Protein AF-A0A931R9S1-F1 (afdb_monomer)

Structure (mmCIF, N/CA/C/O backbone):
data_AF-A0A931R9S1-F1
#
_entry.id   AF-A0A931R9S1-F1
#
loop_
_atom_site.group_PDB
_atom_site.id
_atom_site.type_symbol
_atom_site.label_atom_id
_atom_site.label_alt_id
_atom_site.label_comp_id
_atom_site.label_asym_id
_atom_site.label_entity_id
_atom_site.label_seq_id
_atom_site.pdbx_PDB_ins_code
_atom_site.Cartn_x
_atom_site.Cartn_y
_atom_site.Cartn_z
_atom_site.occupancy
_atom_site.B_iso_or_equiv
_atom_site.auth_seq_id
_atom_site.auth_comp_id
_atom_site.auth_asym_id
_atom_site.auth_atom_id
_atom_site.pdbx_PDB_model_num
ATOM 1 N N . MET A 1 1 ? -2.762 -2.723 21.947 1.00 54.59 1 MET A N 1
ATOM 2 C CA . MET A 1 1 ? -2.946 -3.369 20.630 1.00 54.59 1 MET A CA 1
ATOM 3 C C . MET A 1 1 ? -2.047 -4.594 20.622 1.00 54.59 1 MET A C 1
ATOM 5 O O . MET A 1 1 ? -0.911 -4.440 21.061 1.00 54.59 1 MET A O 1
ATOM 9 N N . PRO A 1 2 ? -2.537 -5.799 20.281 1.00 57.56 2 PRO A N 1
ATOM 10 C CA . PRO A 1 2 ? -1.666 -6.970 20.204 1.00 57.56 2 PRO A CA 1
ATOM 11 C C . PRO A 1 2 ? -0.564 -6.730 19.159 1.00 57.56 2 PRO A C 1
ATOM 13 O O . PRO A 1 2 ? -0.778 -5.928 18.246 1.00 57.56 2 PRO A O 1
ATOM 16 N N . PRO A 1 3 ? 0.604 -7.380 19.293 1.00 67.50 3 PRO A N 1
ATOM 17 C CA . PRO A 1 3 ? 1.693 -7.217 18.340 1.00 67.50 3 PRO A CA 1
ATOM 18 C C . PRO A 1 3 ? 1.225 -7.655 16.951 1.00 67.50 3 PRO A C 1
ATOM 20 O O . PRO A 1 3 ? 0.772 -8.786 16.766 1.00 67.50 3 PRO A O 1
ATOM 23 N N . THR A 1 4 ? 1.307 -6.751 15.980 1.00 80.69 4 THR A N 1
ATOM 24 C CA . THR A 1 4 ? 1.056 -7.076 14.579 1.00 80.69 4 THR A CA 1
ATOM 25 C C . THR A 1 4 ? 2.342 -7.601 13.958 1.00 80.69 4 THR A C 1
ATOM 27 O O . THR A 1 4 ? 3.441 -7.115 14.226 1.00 80.69 4 THR A O 1
ATOM 30 N N . THR A 1 5 ? 2.226 -8.662 13.162 1.00 93.19 5 THR A N 1
ATOM 31 C CA . THR A 1 5 ? 3.373 -9.174 12.408 1.00 93.19 5 THR A CA 1
ATOM 32 C C . THR A 1 5 ? 3.547 -8.355 11.134 1.00 93.19 5 THR A C 1
ATOM 34 O O . THR A 1 5 ? 2.567 -7.836 10.595 1.00 93.19 5 THR A O 1
ATOM 37 N N . CYS A 1 6 ? 4.764 -8.312 10.585 1.00 93.44 6 CYS A N 1
ATOM 38 C CA . CYS A 1 6 ? 5.002 -7.683 9.283 1.00 93.44 6 CYS A CA 1
ATOM 39 C C . CYS A 1 6 ? 4.060 -8.232 8.196 1.00 93.44 6 CYS A C 1
ATOM 41 O O . CYS A 1 6 ? 3.564 -7.475 7.369 1.00 93.44 6 CYS A O 1
ATOM 43 N N . ALA A 1 7 ? 3.770 -9.538 8.219 1.00 93.50 7 ALA A N 1
ATOM 44 C CA . ALA A 1 7 ? 2.855 -10.166 7.268 1.00 93.50 7 ALA A CA 1
ATOM 45 C C . ALA A 1 7 ? 1.424 -9.611 7.377 1.00 93.50 7 ALA A C 1
ATOM 47 O O . ALA A 1 7 ? 0.779 -9.371 6.358 1.00 93.50 7 ALA A O 1
ATOM 48 N N . THR A 1 8 ? 0.941 -9.365 8.597 1.00 93.62 8 TH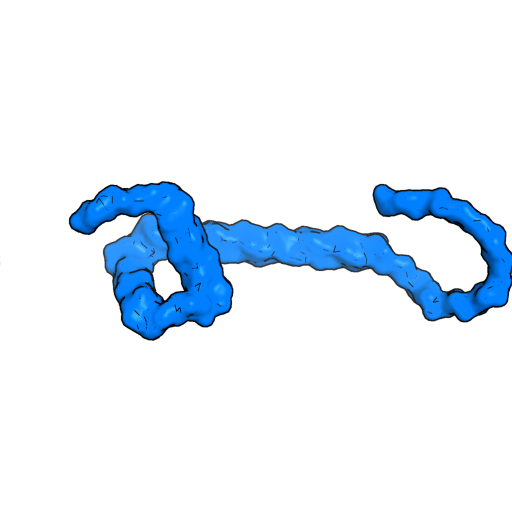R A N 1
ATOM 49 C CA . THR A 1 8 ? -0.390 -8.791 8.843 1.00 93.62 8 THR A CA 1
ATOM 50 C C . THR A 1 8 ? -0.500 -7.369 8.293 1.00 93.62 8 THR A C 1
ATOM 52 O O . THR A 1 8 ? -1.482 -7.045 7.628 1.00 93.62 8 THR A O 1
ATOM 55 N N . GLU A 1 9 ? 0.520 -6.539 8.515 1.00 92.75 9 GLU A N 1
ATOM 56 C CA . GLU A 1 9 ? 0.547 -5.157 8.016 1.00 92.75 9 GLU A CA 1
ATOM 57 C C . GLU A 1 9 ? 0.610 -5.104 6.485 1.00 92.75 9 GLU A C 1
ATOM 59 O O . GLU A 1 9 ? -0.142 -4.373 5.840 1.00 92.75 9 GLU A O 1
ATOM 64 N N . VAL A 1 10 ? 1.459 -5.937 5.873 1.00 93.12 10 VAL A N 1
ATOM 65 C CA . VAL A 1 10 ? 1.558 -6.020 4.408 1.00 93.12 10 VAL A CA 1
ATOM 66 C C . VAL A 1 10 ? 0.236 -6.485 3.790 1.00 93.12 10 VAL A C 1
ATOM 68 O O . VAL A 1 10 ? -0.174 -5.941 2.763 1.00 93.12 10 VAL A O 1
ATOM 71 N N . ALA A 1 11 ? -0.462 -7.437 4.418 1.00 95.44 11 ALA A N 1
ATOM 72 C CA . ALA A 1 11 ? -1.776 -7.884 3.959 1.00 95.44 11 ALA A CA 1
ATOM 73 C C . ALA A 1 11 ? -2.819 -6.754 4.009 1.00 95.44 11 ALA A C 1
ATOM 75 O O . ALA A 1 11 ? -3.507 -6.523 3.014 1.00 95.44 11 ALA A O 1
ATOM 76 N N . LEU A 1 12 ? -2.875 -5.993 5.110 1.00 96.06 12 LEU A N 1
ATOM 77 C CA . LEU A 1 12 ? -3.773 -4.841 5.258 1.00 96.06 12 LEU A CA 1
ATOM 78 C C . LEU A 1 12 ? -3.553 -3.804 4.149 1.00 96.06 12 LEU A C 1
ATOM 80 O O . LEU A 1 12 ? -4.508 -3.336 3.527 1.00 96.06 12 LEU A O 1
ATOM 84 N N . ILE A 1 13 ? -2.292 -3.464 3.873 1.00 96.38 13 ILE A N 1
ATOM 85 C CA . ILE A 1 13 ? -1.932 -2.501 2.825 1.00 96.38 13 ILE A CA 1
ATOM 86 C C . ILE A 1 13 ? -2.284 -3.052 1.440 1.00 96.38 13 ILE A C 1
ATOM 88 O O . ILE A 1 13 ? -2.827 -2.323 0.609 1.00 96.38 13 ILE A O 1
ATOM 92 N N . GLY A 1 14 ? -2.026 -4.338 1.193 1.00 96.12 14 GLY A N 1
ATOM 93 C CA . GLY A 1 14 ? -2.401 -5.012 -0.048 1.00 96.12 14 GLY A CA 1
ATOM 94 C C . GLY A 1 14 ? -3.910 -4.980 -0.303 1.00 96.12 14 GLY A C 1
ATOM 95 O O . GLY A 1 14 ? -4.340 -4.636 -1.406 1.00 96.12 14 GLY A O 1
ATOM 96 N N . ASP A 1 15 ? -4.717 -5.277 0.715 1.00 97.88 15 ASP A N 1
ATOM 97 C CA . ASP A 1 15 ? -6.177 -5.215 0.630 1.00 97.88 15 ASP A CA 1
ATOM 98 C C . ASP A 1 15 ? -6.693 -3.783 0.475 1.00 97.88 15 ASP A C 1
ATOM 100 O O . ASP A 1 15 ? -7.615 -3.553 -0.310 1.00 97.88 15 ASP A O 1
ATOM 104 N N . TYR A 1 16 ? -6.083 -2.806 1.155 1.00 97.75 16 TYR A N 1
ATOM 105 C CA . TYR A 1 16 ? -6.414 -1.390 0.982 1.00 97.75 16 TYR A CA 1
ATOM 106 C C . TYR A 1 16 ? -6.204 -0.940 -0.469 1.00 97.75 16 TYR A C 1
ATOM 108 O O . TYR A 1 16 ? -7.092 -0.348 -1.082 1.00 97.75 16 TYR A O 1
ATOM 116 N N . LEU A 1 17 ? -5.044 -1.259 -1.049 1.00 96.38 17 LEU A N 1
ATOM 117 C CA . LEU A 1 17 ? -4.688 -0.868 -2.417 1.00 96.38 17 LEU A CA 1
ATOM 118 C C . LEU A 1 17 ? -5.516 -1.582 -3.485 1.00 96.38 17 LEU A C 1
ATOM 120 O O . LEU A 1 17 ? -5.660 -1.064 -4.592 1.00 96.38 17 LEU A O 1
ATOM 124 N N . ALA A 1 18 ? -6.048 -2.757 -3.160 1.00 96.06 18 ALA A N 1
ATOM 125 C CA . ALA A 1 18 ? -6.954 -3.509 -4.014 1.00 96.06 18 ALA A CA 1
ATOM 126 C C . ALA A 1 18 ? -8.438 -3.187 -3.768 1.00 96.06 18 ALA A C 1
ATOM 128 O O . ALA A 1 18 ? -9.294 -3.838 -4.362 1.00 96.06 18 ALA A O 1
ATOM 129 N N . SER A 1 19 ? -8.750 -2.226 -2.889 1.00 96.69 19 SER A N 1
ATOM 130 C CA . SER A 1 19 ? -10.122 -1.877 -2.495 1.00 96.69 19 SER A CA 1
ATOM 131 C C . SER A 1 19 ? -10.933 -3.074 -1.971 1.00 96.69 19 SER A C 1
ATOM 133 O O . SER A 1 19 ? -12.129 -3.179 -2.226 1.00 96.69 19 SER A O 1
ATOM 135 N N . ARG A 1 20 ? -10.284 -3.984 -1.229 1.00 98.12 20 ARG A N 1
ATOM 136 C CA . ARG A 1 20 ? -10.887 -5.210 -0.665 1.00 98.12 20 ARG A CA 1
ATOM 137 C C . ARG A 1 20 ? -11.189 -5.140 0.832 1.00 98.12 20 ARG A C 1
ATOM 139 O O . ARG A 1 20 ? -11.675 -6.112 1.404 1.00 98.12 20 ARG A O 1
ATOM 146 N N . LEU A 1 21 ? -10.895 -4.021 1.491 1.00 97.62 21 LEU A N 1
ATOM 147 C CA . LEU A 1 21 ? -11.195 -3.870 2.913 1.00 97.62 21 LEU A CA 1
ATOM 148 C C . LEU A 1 21 ? -12.697 -3.736 3.160 1.00 97.62 21 LEU A C 1
ATOM 150 O O . LEU A 1 21 ? -13.404 -3.039 2.437 1.00 97.62 21 LEU A O 1
ATOM 154 N N . SER A 1 22 ? -13.169 -4.338 4.253 1.00 97.62 22 SER A N 1
ATOM 155 C CA . SER A 1 22 ? -14.504 -4.034 4.774 1.00 97.62 22 SER A CA 1
ATOM 156 C C . SER A 1 22 ? -14.595 -2.566 5.204 1.00 97.62 22 SER A C 1
ATOM 158 O O . SER A 1 22 ? -13.607 -1.984 5.660 1.00 97.62 22 SER A O 1
ATOM 160 N N . SER A 1 23 ? -15.791 -1.973 5.145 1.00 97.62 23 SER A N 1
ATOM 161 C CA . SER A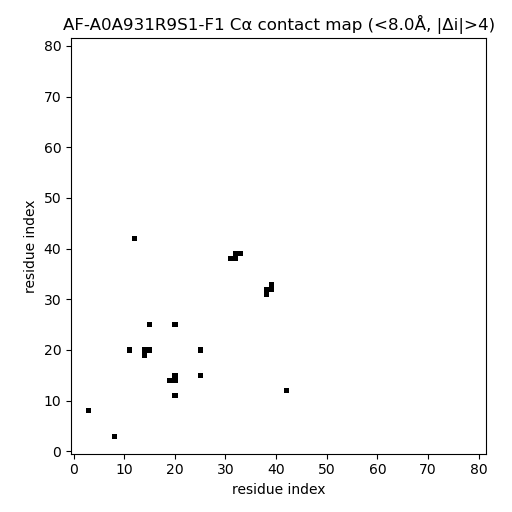 1 23 ? -16.005 -0.551 5.462 1.00 97.62 23 SER A CA 1
ATOM 162 C C . SER A 1 23 ? -15.499 -0.158 6.853 1.00 97.62 23 SER A C 1
ATOM 164 O O . SER A 1 23 ? -14.950 0.925 7.039 1.00 97.62 23 SER A O 1
ATOM 166 N N . ARG A 1 24 ? -15.630 -1.057 7.840 1.00 97.44 24 ARG A N 1
ATOM 167 C CA . ARG A 1 24 ? -15.124 -0.832 9.202 1.00 97.44 24 ARG A CA 1
ATOM 168 C C . ARG A 1 24 ? -13.603 -0.672 9.221 1.00 97.44 24 ARG A C 1
ATOM 170 O O . ARG A 1 24 ? -13.097 0.238 9.872 1.00 97.44 24 ARG A O 1
ATOM 177 N N . VAL A 1 25 ? -12.890 -1.566 8.537 1.00 96.81 25 VAL A N 1
ATOM 178 C CA . VAL A 1 25 ? -11.421 -1.564 8.513 1.00 96.81 25 VAL A CA 1
ATOM 179 C C . VAL A 1 25 ? -10.907 -0.412 7.657 1.00 96.81 25 VAL A C 1
ATOM 181 O O . VAL A 1 25 ? -9.977 0.271 8.071 1.00 96.81 25 VAL A O 1
ATOM 184 N N . LEU A 1 26 ? -1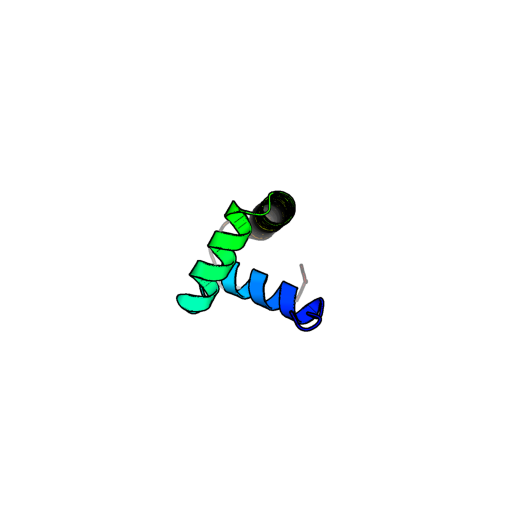1.563 -0.133 6.527 1.00 98.12 26 LEU A N 1
ATOM 185 C CA . LEU A 1 26 ? -11.251 1.010 5.673 1.00 98.12 26 LEU A CA 1
ATOM 186 C C . LEU A 1 26 ? -11.320 2.326 6.456 1.00 98.12 26 LEU A C 1
ATOM 188 O O . LEU A 1 26 ? -10.336 3.057 6.496 1.00 98.12 26 LEU A O 1
ATOM 192 N N . ASN A 1 27 ? -12.431 2.586 7.152 1.00 98.12 27 ASN A N 1
ATOM 193 C CA . ASN A 1 27 ? -12.604 3.815 7.930 1.00 98.12 27 ASN A CA 1
ATOM 194 C C . ASN A 1 27 ? -11.549 3.961 9.038 1.00 98.12 27 ASN A C 1
ATOM 196 O O . ASN A 1 27 ? -11.027 5.054 9.260 1.00 98.12 27 ASN A O 1
ATOM 200 N N . ALA A 1 28 ? -11.223 2.869 9.736 1.00 97.31 28 ALA A N 1
ATOM 201 C CA . ALA A 1 28 ? -10.195 2.883 10.775 1.00 97.31 28 ALA A CA 1
ATOM 202 C C . ALA A 1 28 ? -8.800 3.156 10.192 1.00 97.31 28 ALA A C 1
ATOM 204 O O . ALA A 1 28 ? -8.046 3.957 10.745 1.00 97.31 28 ALA A O 1
ATOM 205 N N . PHE A 1 29 ? -8.475 2.528 9.062 1.00 97.31 29 PHE A N 1
ATOM 206 C CA . PHE A 1 29 ? -7.191 2.704 8.400 1.00 97.31 29 PHE A CA 1
ATOM 207 C C . PHE A 1 29 ? -7.046 4.112 7.811 1.00 97.31 29 PHE A C 1
ATOM 209 O O . PHE A 1 29 ? -6.031 4.763 8.022 1.00 97.31 29 PHE A O 1
ATOM 216 N N . GLU A 1 30 ? -8.081 4.646 7.163 1.00 98.00 30 GLU A N 1
ATOM 217 C CA . GLU A 1 30 ? -8.073 6.023 6.660 1.00 98.00 30 GLU A CA 1
ATOM 218 C C . GLU A 1 30 ? -7.970 7.060 7.774 1.00 98.00 30 GLU A C 1
ATOM 220 O O . GLU A 1 30 ? -7.280 8.065 7.610 1.00 98.00 30 GLU A O 1
ATOM 225 N N . LYS A 1 31 ? -8.619 6.821 8.920 1.00 98.19 31 LYS A N 1
ATOM 226 C CA . LYS A 1 31 ? -8.4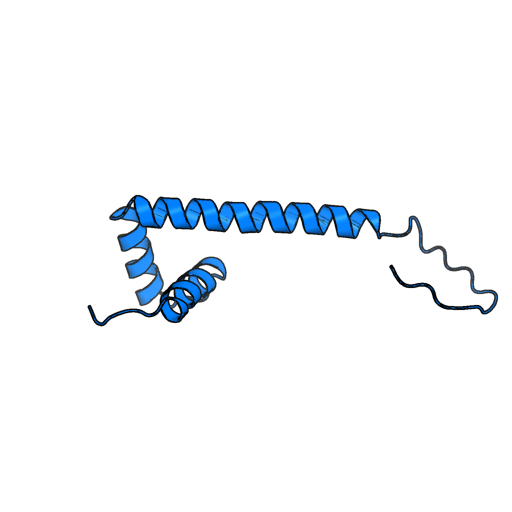29 7.660 10.104 1.00 98.19 31 LYS A CA 1
ATOM 227 C C . LYS A 1 31 ? -6.965 7.640 10.551 1.00 98.19 31 LYS A C 1
ATOM 229 O O . LYS A 1 31 ? -6.370 8.698 10.710 1.00 98.19 31 LYS A O 1
ATOM 234 N N . HIS A 1 32 ? -6.361 6.460 10.664 1.00 96.50 32 HIS A N 1
ATOM 235 C CA . HIS A 1 32 ? -4.948 6.341 11.018 1.00 96.50 32 HIS A CA 1
ATOM 236 C C . HIS A 1 32 ? -4.027 7.072 10.026 1.00 96.50 32 HIS A C 1
ATOM 238 O O . HIS A 1 32 ? -3.121 7.780 10.448 1.00 96.50 32 HIS A O 1
ATOM 244 N N . LEU A 1 33 ? -4.283 6.971 8.718 1.00 97.62 33 LEU A N 1
ATOM 245 C CA . LEU A 1 33 ? -3.508 7.692 7.702 1.00 97.62 33 LEU A CA 1
ATOM 246 C C . LEU A 1 33 ? -3.646 9.220 7.804 1.00 97.62 33 LEU A C 1
ATOM 248 O O . LEU A 1 33 ? -2.728 9.931 7.404 1.00 97.62 33 LEU A O 1
ATOM 252 N N . LYS A 1 34 ? -4.770 9.735 8.317 1.00 98.00 34 LYS A N 1
ATOM 253 C CA . LYS A 1 34 ? -4.937 11.171 8.608 1.00 98.00 34 LYS A CA 1
ATOM 254 C C . LYS A 1 34 ? -4.159 11.587 9.855 1.00 98.00 34 LYS A C 1
ATOM 256 O O . LYS A 1 34 ? -3.580 12.668 9.868 1.00 98.00 34 LYS A O 1
ATOM 261 N N . ASP A 1 35 ? -4.128 10.718 10.860 1.00 98.19 35 ASP A N 1
ATOM 262 C CA . ASP A 1 35 ? -3.543 11.006 12.172 1.00 98.19 35 ASP A CA 1
ATOM 263 C C . ASP A 1 35 ? -2.028 10.697 12.240 1.00 98.19 35 ASP A C 1
ATOM 265 O O . ASP A 1 35 ? -1.344 11.173 13.144 1.00 98.19 35 ASP A O 1
ATOM 269 N N . CYS A 1 36 ? -1.479 9.915 11.298 1.00 98.19 36 CYS A N 1
ATOM 270 C CA . CYS A 1 36 ? -0.080 9.477 11.294 1.00 98.19 36 CYS A CA 1
ATOM 271 C C . CYS A 1 36 ? 0.644 9.811 9.968 1.00 98.19 36 CYS A C 1
ATOM 273 O O . CYS A 1 36 ? 0.488 9.096 8.967 1.00 98.19 36 CYS A O 1
ATOM 275 N N . PRO A 1 37 ? 1.488 10.864 9.938 1.00 97.06 37 PRO A N 1
ATOM 276 C CA . PRO A 1 37 ? 2.170 11.304 8.720 1.00 97.06 37 PRO A CA 1
ATOM 277 C C . PRO A 1 37 ? 3.210 10.301 8.201 1.00 97.06 37 PRO A C 1
ATOM 279 O O . PRO A 1 37 ? 3.430 10.234 6.988 1.00 97.06 37 PRO A O 1
ATOM 282 N N . ASP A 1 38 ? 3.818 9.497 9.073 1.00 97.25 38 ASP A N 1
ATOM 283 C CA . ASP A 1 38 ? 4.808 8.489 8.681 1.00 97.25 38 ASP A CA 1
ATOM 284 C C . ASP A 1 38 ? 4.156 7.358 7.886 1.00 97.25 38 ASP A C 1
ATOM 286 O O . ASP A 1 38 ? 4.599 7.031 6.784 1.00 97.25 38 ASP A O 1
ATOM 290 N N . CYS A 1 39 ? 3.032 6.828 8.375 1.00 96.62 39 CYS A N 1
ATOM 291 C CA . CYS A 1 39 ? 2.265 5.799 7.676 1.00 96.62 39 CYS A CA 1
ATOM 292 C C . CYS A 1 39 ? 1.665 6.330 6.367 1.00 96.62 39 CYS A C 1
ATOM 294 O O . CYS A 1 39 ? 1.695 5.640 5.344 1.00 96.62 39 CYS A O 1
ATOM 296 N N . ALA A 1 40 ? 1.203 7.585 6.348 1.00 97.88 40 ALA A N 1
ATOM 297 C CA . ALA A 1 40 ? 0.789 8.238 5.109 1.00 97.88 40 ALA A CA 1
ATOM 298 C C . ALA A 1 40 ? 1.949 8.344 4.105 1.00 97.88 40 ALA A C 1
ATOM 300 O O . ALA A 1 40 ? 1.761 8.102 2.911 1.00 97.88 40 ALA A O 1
ATOM 301 N N . SER A 1 41 ? 3.151 8.689 4.571 1.00 97.94 41 SER A N 1
ATOM 302 C CA . SER A 1 41 ? 4.348 8.812 3.732 1.00 97.94 41 SER A CA 1
ATOM 303 C C . SER A 1 41 ? 4.809 7.465 3.189 1.00 97.94 41 SER A C 1
ATOM 305 O O . SER A 1 41 ? 5.045 7.349 1.986 1.00 97.94 41 SER A O 1
ATOM 307 N N . PHE A 1 42 ? 4.826 6.431 4.031 1.00 95.75 42 PHE A N 1
ATOM 308 C CA . PHE A 1 42 ? 5.081 5.052 3.626 1.00 95.75 42 PHE A CA 1
ATOM 309 C C . PHE A 1 42 ? 4.132 4.619 2.502 1.00 95.75 42 PHE 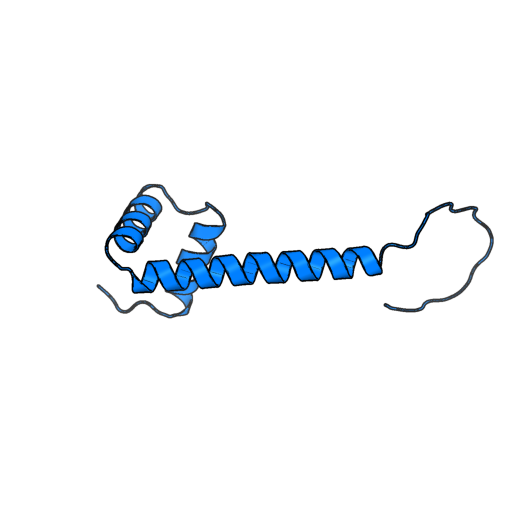A C 1
ATOM 311 O O . PHE A 1 42 ? 4.568 4.152 1.446 1.00 95.75 42 PHE A O 1
ATOM 318 N N . LEU A 1 43 ? 2.828 4.843 2.688 1.00 97.50 43 LEU A N 1
ATOM 319 C CA . LEU A 1 43 ? 1.818 4.446 1.716 1.00 97.50 43 LEU A CA 1
ATOM 320 C C . LEU A 1 43 ? 1.948 5.211 0.390 1.00 97.50 43 LEU A C 1
ATOM 322 O O . LEU A 1 43 ? 1.743 4.622 -0.674 1.00 97.50 43 LEU A O 1
ATOM 326 N N . ARG A 1 44 ? 2.312 6.502 0.422 1.00 97.88 44 ARG A N 1
ATOM 327 C CA . ARG A 1 44 ? 2.607 7.275 -0.799 1.00 97.88 44 ARG A CA 1
ATOM 328 C C . ARG A 1 44 ? 3.781 6.672 -1.568 1.00 97.88 44 ARG A C 1
ATOM 330 O O . ARG A 1 44 ? 3.656 6.465 -2.775 1.00 97.88 44 ARG A O 1
ATOM 337 N N . THR A 1 45 ? 4.878 6.347 -0.885 1.00 97.19 45 THR A N 1
ATOM 338 C CA . THR A 1 45 ? 6.048 5.709 -1.507 1.00 97.19 45 THR A CA 1
ATOM 339 C C . THR A 1 45 ? 5.675 4.369 -2.128 1.00 97.19 45 THR A C 1
ATOM 341 O O . THR A 1 45 ? 5.955 4.142 -3.301 1.00 97.19 45 THR A O 1
ATOM 344 N N . TYR A 1 46 ? 4.957 3.518 -1.396 1.00 95.94 46 TYR A N 1
ATOM 345 C CA . TYR A 1 46 ? 4.543 2.207 -1.889 1.00 95.94 46 TYR A CA 1
ATOM 346 C C . TYR A 1 46 ? 3.650 2.304 -3.140 1.00 95.94 46 TYR A C 1
ATOM 348 O O . TYR A 1 46 ? 3.877 1.608 -4.133 1.00 95.94 46 TYR A O 1
ATOM 356 N N . LYS A 1 47 ? 2.675 3.231 -3.147 1.00 96.81 47 LYS A N 1
ATOM 357 C CA . LYS A 1 47 ? 1.858 3.532 -4.339 1.00 96.81 47 LYS A CA 1
ATOM 358 C C . LYS A 1 47 ? 2.725 3.972 -5.521 1.00 96.81 47 LYS A C 1
ATOM 360 O O . LYS A 1 47 ? 2.486 3.522 -6.643 1.00 96.81 47 LYS A O 1
ATOM 365 N N . LYS A 1 48 ? 3.745 4.805 -5.281 1.00 97.94 48 LYS A N 1
ATOM 366 C CA . LYS A 1 48 ? 4.655 5.265 -6.336 1.00 97.94 48 LYS A CA 1
ATOM 367 C C . LYS A 1 48 ? 5.513 4.131 -6.892 1.00 97.94 48 LYS A C 1
ATOM 369 O O . LYS A 1 48 ? 5.670 4.047 -8.107 1.00 97.94 48 LYS A O 1
ATOM 374 N N . THR A 1 49 ? 6.000 3.225 -6.045 1.00 96.94 49 THR A N 1
ATOM 375 C CA . THR A 1 49 ? 6.708 2.015 -6.483 1.00 96.94 49 THR A CA 1
ATOM 376 C C . THR A 1 49 ? 5.838 1.193 -7.431 1.00 96.94 49 THR A C 1
ATOM 378 O O . THR A 1 49 ? 6.277 0.875 -8.532 1.00 96.94 49 THR A O 1
ATOM 381 N N . ILE A 1 50 ? 4.575 0.932 -7.070 1.00 95.88 50 ILE A N 1
ATOM 382 C CA . ILE A 1 50 ? 3.628 0.212 -7.939 1.00 95.88 50 ILE A CA 1
ATOM 383 C C . ILE A 1 50 ? 3.453 0.922 -9.286 1.00 95.88 50 ILE A C 1
ATOM 385 O O . ILE A 1 50 ? 3.465 0.275 -10.334 1.00 95.88 50 ILE A O 1
ATOM 389 N N . GLU A 1 51 ? 3.261 2.240 -9.274 1.00 96.94 51 GLU A N 1
ATOM 390 C CA . GLU A 1 51 ? 3.088 3.040 -10.488 1.00 96.94 51 GLU A CA 1
ATOM 391 C C . GLU A 1 51 ? 4.299 2.917 -11.423 1.00 96.94 51 GLU A C 1
ATOM 393 O O . GLU A 1 51 ? 4.134 2.598 -12.603 1.00 96.94 51 GLU A O 1
ATOM 398 N N . VAL A 1 52 ? 5.506 3.116 -10.887 1.00 97.94 52 VAL A N 1
ATOM 399 C CA . VAL A 1 52 ? 6.763 3.049 -11.643 1.00 97.94 52 VAL A CA 1
ATOM 400 C C . VAL A 1 52 ? 6.990 1.646 -12.195 1.00 97.94 52 VAL A C 1
ATOM 402 O O . VAL A 1 52 ? 7.229 1.504 -13.393 1.00 97.94 52 VAL A O 1
ATOM 405 N N . THR A 1 53 ? 6.837 0.603 -11.373 1.00 97.06 53 THR A N 1
ATOM 406 C CA . THR A 1 53 ? 6.978 -0.791 -11.817 1.00 97.06 53 THR A CA 1
ATOM 407 C C . THR A 1 53 ? 5.985 -1.123 -12.928 1.00 97.06 53 THR A C 1
ATOM 409 O O . THR A 1 53 ? 6.367 -1.702 -13.941 1.00 97.06 53 THR A O 1
ATOM 412 N N . ARG A 1 54 ? 4.717 -0.711 -12.805 1.00 95.94 54 ARG A N 1
ATOM 413 C CA . ARG A 1 54 ? 3.715 -0.922 -13.863 1.00 95.94 54 ARG A CA 1
ATOM 414 C C . ARG A 1 54 ? 4.075 -0.187 -15.151 1.00 95.94 54 ARG A C 1
ATOM 416 O O . ARG A 1 54 ? 3.884 -0.737 -16.231 1.00 95.94 54 ARG A O 1
ATOM 423 N N . SER A 1 55 ? 4.566 1.047 -15.058 1.00 96.12 55 SER A N 1
ATOM 424 C CA . SER A 1 55 ? 5.000 1.817 -16.228 1.00 96.12 55 SER A CA 1
ATOM 425 C C . SER A 1 55 ? 6.184 1.159 -16.924 1.00 96.12 55 SER A C 1
ATOM 427 O O . SER A 1 55 ? 6.141 0.996 -18.140 1.00 96.12 55 SER A O 1
ATOM 429 N N . PHE A 1 56 ? 7.174 0.698 -16.162 1.00 96.12 56 PHE A N 1
ATOM 430 C CA . PHE A 1 56 ? 8.302 -0.064 -16.688 1.00 96.12 56 PHE A CA 1
ATOM 431 C C . PHE A 1 56 ? 7.840 -1.344 -17.402 1.00 96.12 56 PHE A C 1
ATOM 433 O O . PHE A 1 56 ? 8.135 -1.529 -18.578 1.00 96.12 56 PHE A O 1
ATOM 440 N N . LEU A 1 57 ? 7.021 -2.177 -16.751 1.00 94.44 57 LEU A N 1
ATOM 441 C CA . LEU A 1 57 ? 6.524 -3.427 -17.343 1.00 94.44 57 LEU A CA 1
ATOM 442 C C . LEU A 1 57 ? 5.706 -3.204 -18.624 1.00 94.44 57 LEU A C 1
ATOM 444 O O . LEU A 1 57 ? 5.794 -4.002 -19.557 1.00 94.44 57 LEU A O 1
ATOM 448 N N . ARG A 1 58 ? 4.927 -2.117 -18.702 1.00 92.69 58 ARG A N 1
ATOM 449 C CA . ARG A 1 58 ? 4.209 -1.738 -19.931 1.00 92.69 58 ARG A CA 1
ATOM 450 C C . ARG A 1 58 ? 5.160 -1.395 -21.074 1.00 92.69 58 ARG A C 1
ATOM 452 O O . ARG A 1 58 ? 4.890 -1.789 -22.205 1.00 92.69 58 ARG A O 1
ATOM 459 N N . LEU A 1 59 ? 6.249 -0.680 -20.787 1.00 91.56 59 LEU A N 1
ATOM 460 C CA . LEU A 1 59 ? 7.269 -0.353 -21.785 1.00 91.56 59 LEU A CA 1
ATOM 461 C C . LEU A 1 59 ? 7.982 -1.616 -22.278 1.00 91.56 59 LEU A C 1
ATOM 463 O O . LEU A 1 59 ? 8.102 -1.798 -23.486 1.00 91.56 59 LEU A O 1
ATOM 467 N N . GLU A 1 60 ? 8.377 -2.519 -21.377 1.00 89.88 60 GLU A N 1
ATOM 468 C CA . GLU A 1 60 ? 8.997 -3.797 -21.761 1.00 89.8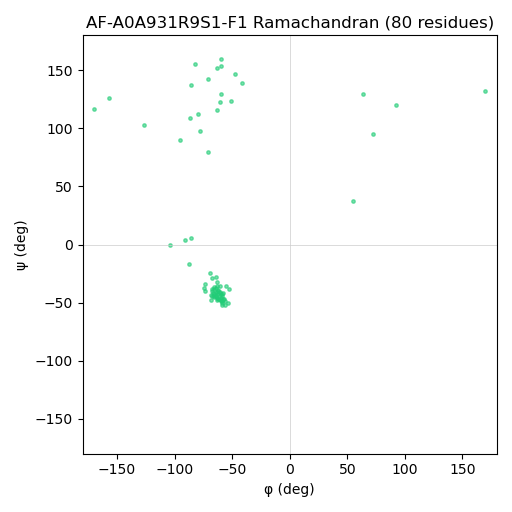8 60 GLU A CA 1
ATOM 469 C C . GLU A 1 60 ? 8.049 -4.667 -22.600 1.00 89.88 60 GLU A C 1
ATOM 471 O O . GLU A 1 60 ? 8.427 -5.179 -23.651 1.00 89.88 60 GLU A O 1
ATOM 476 N N . SER A 1 61 ? 6.773 -4.744 -22.218 1.00 81.88 61 SER A N 1
ATOM 477 C CA . SER A 1 61 ? 5.762 -5.486 -22.988 1.00 81.88 61 SER A CA 1
ATOM 478 C C . SER A 1 61 ? 5.532 -4.895 -24.386 1.00 81.88 61 SER A C 1
ATOM 480 O O . SER A 1 61 ? 5.227 -5.626 -25.326 1.00 81.88 61 SER A O 1
ATOM 482 N N . ALA A 1 62 ? 5.669 -3.574 -24.544 1.00 77.00 62 ALA A N 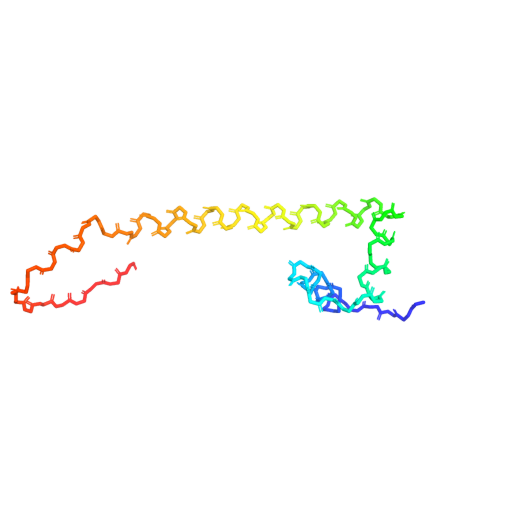1
ATOM 483 C CA . ALA A 1 62 ? 5.550 -2.907 -25.838 1.00 77.00 62 ALA A CA 1
ATOM 484 C C . ALA A 1 62 ? 6.767 -3.160 -26.742 1.00 77.00 62 ALA A C 1
ATOM 486 O O . ALA A 1 62 ? 6.589 -3.292 -27.951 1.00 77.00 62 ALA A O 1
ATOM 487 N N . LYS A 1 63 ? 7.977 -3.286 -26.175 1.00 69.12 63 LYS A N 1
ATOM 488 C CA . LYS A 1 63 ? 9.193 -3.661 -26.922 1.00 69.12 63 LYS A CA 1
ATOM 489 C C . LYS A 1 63 ? 9.092 -5.068 -27.517 1.00 69.12 63 LYS A C 1
ATOM 491 O O . LYS A 1 63 ? 9.561 -5.289 -28.627 1.00 69.12 63 LYS A O 1
ATOM 496 N N . CYS A 1 64 ? 8.444 -5.995 -26.811 1.00 62.31 64 CYS A N 1
ATOM 497 C CA . CYS A 1 64 ? 8.224 -7.368 -27.275 1.00 62.31 64 CYS A CA 1
ATOM 498 C C . CYS A 1 64 ? 6.971 -7.544 -28.152 1.00 62.31 64 CYS A C 1
ATOM 500 O O . CYS A 1 64 ? 6.636 -8.678 -28.488 1.00 62.31 64 CYS A O 1
ATOM 502 N N . ARG A 1 65 ? 6.249 -6.476 -28.530 1.00 56.25 65 ARG A N 1
ATOM 503 C CA . ARG A 1 65 ? 5.135 -6.587 -29.484 1.00 56.25 65 ARG A CA 1
ATOM 504 C C . ARG A 1 65 ? 5.728 -6.658 -30.899 1.00 56.25 65 ARG A C 1
ATOM 506 O O . ARG A 1 65 ? 6.242 -5.639 -31.359 1.00 56.25 65 ARG A O 1
ATOM 513 N N . PRO A 1 66 ? 5.636 -7.793 -31.623 1.00 60.38 66 PRO A N 1
ATOM 514 C CA . PRO A 1 66 ? 6.051 -7.809 -33.016 1.00 60.38 66 PRO A CA 1
ATOM 515 C C . PRO A 1 66 ? 5.195 -6.787 -33.780 1.00 60.38 66 PRO A C 1
ATOM 517 O O . PRO A 1 66 ? 3.964 -6.803 -33.633 1.00 60.38 66 PRO A O 1
ATOM 520 N N . PRO A 1 67 ? 5.791 -5.877 -34.569 1.00 59.72 67 PRO A N 1
ATOM 521 C CA . PRO A 1 67 ? 5.012 -5.048 -35.464 1.00 59.72 67 PRO A CA 1
ATOM 522 C C . PRO A 1 67 ? 4.350 -5.985 -36.478 1.00 59.72 67 PRO A C 1
ATOM 524 O O . PRO A 1 67 ? 5.027 -6.641 -37.259 1.00 59.72 67 PRO A O 1
ATOM 527 N N . HIS A 1 68 ? 3.018 -6.029 -36.447 1.00 58.91 68 HIS A N 1
ATOM 528 C CA . HIS A 1 68 ? 2.169 -6.632 -37.472 1.00 58.91 68 HIS A CA 1
ATOM 529 C C . HIS A 1 68 ? 2.161 -8.174 -37.535 1.00 58.91 68 HIS A C 1
ATOM 531 O O . HIS A 1 68 ? 2.926 -8.812 -38.255 1.00 58.91 68 HIS A O 1
ATOM 537 N N . LEU A 1 69 ? 1.170 -8.781 -36.875 1.00 60.09 69 LEU A N 1
ATOM 538 C CA . LEU A 1 69 ? 0.666 -10.093 -37.284 1.00 60.09 69 LEU A CA 1
ATOM 539 C C . LEU A 1 69 ? -0.117 -9.939 -38.601 1.00 60.09 69 LEU A C 1
ATOM 541 O O . LEU A 1 69 ? -1.343 -9.921 -38.600 1.00 60.09 69 LEU A O 1
ATOM 545 N N . VAL A 1 70 ? 0.587 -9.854 -39.732 1.00 59.19 70 VAL A N 1
ATOM 546 C CA . VAL A 1 70 ? 0.056 -10.406 -40.986 1.00 59.19 70 VAL A CA 1
ATOM 547 C C . VAL A 1 70 ? 0.636 -11.7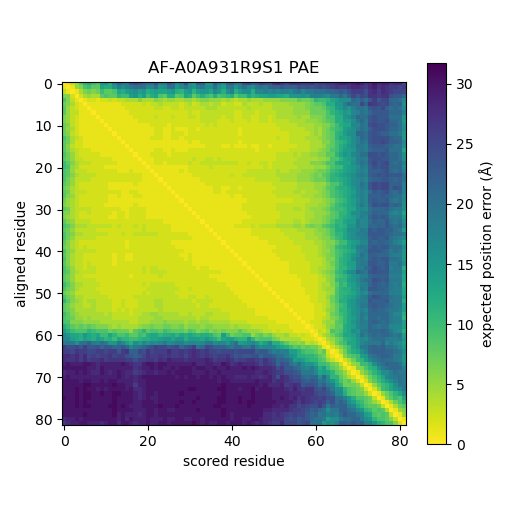94 -41.123 1.00 59.19 70 VAL A C 1
ATOM 549 O O . VAL A 1 70 ? 1.722 -12.015 -41.651 1.00 59.19 70 VAL A O 1
ATOM 552 N N . TYR A 1 71 ? -0.100 -12.744 -40.565 1.00 48.03 71 TYR A N 1
ATOM 553 C CA . TYR A 1 71 ? 0.177 -14.151 -40.752 1.00 48.03 71 TYR A CA 1
ATOM 554 C C . TYR A 1 71 ? -0.339 -14.565 -42.133 1.00 48.03 71 TYR A C 1
ATOM 556 O O . TYR A 1 71 ? -1.525 -14.836 -42.313 1.00 48.03 71 TYR A O 1
ATOM 564 N N . ARG A 1 72 ? 0.556 -14.609 -43.126 1.00 51.16 72 ARG A N 1
ATOM 565 C CA . ARG A 1 72 ? 0.394 -15.508 -44.270 1.00 51.16 72 ARG A CA 1
ATOM 566 C C . ARG A 1 72 ? 1.014 -16.835 -43.847 1.00 51.16 72 ARG A C 1
ATOM 568 O O . ARG A 1 72 ? 2.229 -16.911 -43.691 1.00 51.16 72 ARG A O 1
ATOM 575 N N . GLN A 1 73 ? 0.183 -17.852 -43.621 1.00 57.00 73 GLN A N 1
ATOM 576 C CA . GLN A 1 73 ? 0.651 -19.229 -43.448 1.00 57.00 73 GLN A CA 1
ATOM 577 C C . GLN A 1 73 ? 1.564 -19.587 -44.609 1.00 57.00 73 GLN A C 1
ATOM 579 O O . GLN A 1 73 ? 1.111 -19.493 -45.744 1.00 57.00 73 GLN A O 1
ATOM 584 N N . LEU A 1 74 ? 2.797 -20.000 -44.316 1.00 47.62 74 LEU A N 1
ATOM 585 C CA . LEU A 1 74 ? 3.580 -20.960 -45.093 1.00 47.62 74 LEU A CA 1
ATOM 586 C C . LEU A 1 74 ? 4.831 -21.344 -44.286 1.00 47.62 74 LEU A C 1
ATOM 588 O O . LEU A 1 74 ? 5.701 -20.513 -44.057 1.00 47.62 74 LEU A O 1
ATOM 592 N N . GLY A 1 75 ? 4.916 -22.624 -43.917 1.00 42.75 75 GLY A N 1
ATOM 593 C CA . GLY A 1 75 ? 6.186 -23.318 -43.685 1.00 42.75 75 GLY A CA 1
ATOM 594 C C . GLY A 1 75 ? 6.735 -23.312 -42.257 1.00 42.75 75 GLY A C 1
ATOM 595 O O . GLY A 1 75 ? 7.040 -22.272 -41.690 1.00 42.75 75 GLY A O 1
ATOM 596 N N . SER A 1 76 ? 6.898 -24.518 -41.713 1.00 51.44 76 SER A N 1
ATOM 597 C CA . SER A 1 76 ? 7.634 -24.865 -40.495 1.00 51.44 76 SER A CA 1
ATOM 598 C C . SER A 1 76 ? 8.967 -24.128 -40.324 1.00 51.44 76 SER A C 1
ATOM 600 O O . SER A 1 76 ? 9.756 -24.107 -41.262 1.00 51.44 76 SER A O 1
ATOM 602 N N . ALA A 1 77 ? 9.279 -23.684 -39.101 1.00 47.16 77 ALA A N 1
ATOM 603 C CA . ALA A 1 77 ? 10.431 -24.170 -38.325 1.00 47.16 77 ALA A CA 1
ATOM 604 C C . ALA A 1 77 ? 10.709 -23.316 -37.070 1.00 47.16 77 ALA A C 1
ATOM 606 O O . ALA A 1 77 ? 10.854 -22.104 -37.139 1.00 47.16 77 ALA A O 1
ATOM 607 N N . ASN A 1 78 ? 10.876 -24.053 -35.972 1.00 45.09 78 ASN A N 1
ATOM 608 C CA . ASN A 1 78 ? 11.798 -23.881 -34.849 1.00 45.09 78 ASN A CA 1
ATOM 609 C C . ASN A 1 78 ? 11.739 -22.663 -33.905 1.00 45.09 78 ASN A C 1
ATOM 611 O O . ASN A 1 78 ? 11.794 -21.501 -34.288 1.00 45.09 78 ASN A O 1
ATOM 615 N N . SER A 1 79 ? 11.724 -23.023 -32.620 1.00 64.81 79 SER A N 1
ATOM 616 C CA . SER A 1 79 ? 11.779 -22.203 -31.412 1.00 64.81 79 SER A CA 1
ATOM 617 C C . SER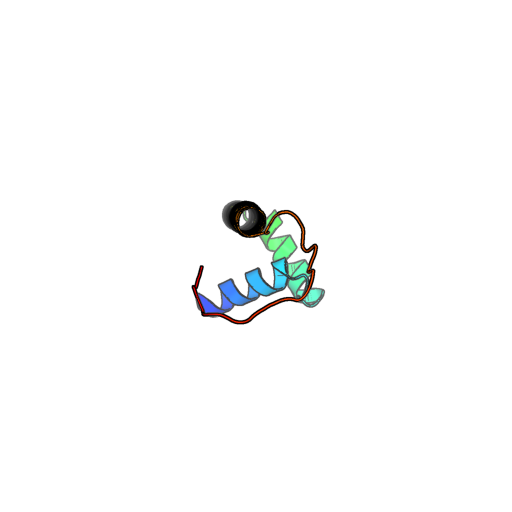 A 1 79 ? 12.867 -21.134 -31.398 1.00 64.81 79 SER A C 1
ATOM 619 O O . SER A 1 79 ? 14.003 -21.394 -31.787 1.00 64.81 79 SER A O 1
ATOM 621 N N . SER A 1 80 ? 12.567 -20.002 -30.760 1.00 52.34 80 SER A N 1
ATOM 622 C CA . SER A 1 80 ? 13.523 -19.201 -29.983 1.00 52.34 80 SER A CA 1
ATOM 623 C C . SER A 1 80 ? 12.752 -18.353 -28.968 1.00 52.34 80 SER A C 1
ATOM 625 O O . SER A 1 80 ? 11.799 -17.666 -29.324 1.00 52.34 80 SER A O 1
ATOM 627 N N . ASN A 1 81 ? 13.147 -18.492 -27.704 1.00 52.50 81 ASN A N 1
ATOM 628 C CA . ASN A 1 81 ? 12.665 -17.767 -26.526 1.00 52.50 81 ASN A CA 1
ATOM 629 C C . ASN A 1 81 ? 12.892 -16.247 -26.644 1.00 52.50 81 ASN A C 1
ATOM 631 O O . ASN A 1 81 ? 13.776 -15.823 -27.390 1.00 52.50 81 ASN A O 1
ATOM 635 N N . CYS A 1 82 ? 12.139 -15.467 -25.858 1.00 50.03 82 CYS A N 1
ATOM 636 C CA . CYS A 1 82 ? 12.495 -14.083 -25.516 1.00 50.03 82 CYS A CA 1
ATOM 637 C C . CYS A 1 82 ? 13.815 -14.017 -24.736 1.00 50.03 82 CYS A C 1
ATOM 639 O O . CYS A 1 82 ? 14.059 -14.943 -23.925 1.00 50.03 82 CYS A O 1
#

Foldseek 3Di:
DPDDDPVNVVVLLVCQVVVNDDPVSNVVVVVCLVVDVVVVVVSVVVVVVVVVVVVVVVVVVVVPDPPDPPDPDDDDDDDDDD

Secondary structure (DSSP, 8-state):
-PPPPHHHHHHHHHHHHTT-S-HHHHHHHHHHHHH-HHHHHHHHHHHHHHHHHHHHHHHHHHHTS-S---------------

Mean predicted aligned error: 10.77 Å

Sequence (82 aa):
MPPTTCATEVALIGDYLASRLSSRVLNAFEKHLKDCPDCASFLRTYKKTIEVTRSFLRLESAKCRPPHLVYRQLGSANSSNC

Radius of gyration: 21.76 Å; Cα contacts (8 Å, |Δi|>4): 12; chains: 1; bounding box: 30×36×66 Å

pLDDT: mean 84.29, std 18.69, range [42.75, 98.19]

Solvent-accessible surface area (backbone atoms only — not comparable to full-atom values): 5190 Å² total; per-residue (Å²): 128,80,89,77,50,72,68,56,53,53,48,53,52,51,32,53,77,65,72,65,53,54,70,71,56,44,54,53,51,54,50,46,42,73,76,30,67,65,62,37,49,52,51,52,51,53,53,48,52,53,53,52,53,51,53,50,53,52,54,55,56,54,70,72,51,75,85,73,92,76,80,74,90,74,80,92,82,85,91,79,81,134